Protein AF-A0A3C1DHG7-F1 (afdb_monomer)

Secondary structure (DSSP, 8-state):
--PPPBP-S------TTS-EEEEEEETTEEEEEEEEE-SSS-EEEEEESS-HHHHHHHHHHHHHTTPPS-EEEEE-TT-EEEEEEEETTEEEEEEEEE-----EEEETTEEEESSSB-TTSPBPPTTSPP-SPPP-

pLDDT: mean 77.97, std 12.52, range [45.28, 94.62]

Structure (mmCIF, N/CA/C/O backbone):
data_AF-A0A3C1DHG7-F1
#
_entry.id   AF-A0A3C1DHG7-F1
#
loop_
_atom_site.group_PDB
_atom_site.id
_atom_site.type_symbol
_atom_site.label_atom_id
_atom_site.label_alt_id
_atom_site.label_comp_id
_atom_site.label_asym_id
_atom_site.label_entity_id
_atom_site.label_seq_id
_atom_site.pdbx_PDB_ins_code
_atom_site.Cartn_x
_atom_site.Cartn_y
_atom_site.Cartn_z
_atom_site.occupancy
_atom_site.B_iso_or_equiv
_atom_site.auth_seq_id
_atom_site.auth_comp_id
_atom_site.auth_asym_id
_atom_site.auth_atom_id
_atom_site.pdbx_PDB_model_num
ATOM 1 N N . MET A 1 1 ? -9.212 -6.668 23.520 1.00 45.41 1 MET A N 1
ATOM 2 C CA . MET A 1 1 ? -8.888 -5.700 22.453 1.00 45.41 1 MET A CA 1
ATOM 3 C C . MET A 1 1 ? -7.392 -5.768 22.247 1.00 45.41 1 MET A C 1
ATOM 5 O O . MET A 1 1 ? -6.671 -5.616 23.222 1.00 45.41 1 MET A O 1
ATOM 9 N N . THR A 1 2 ? -6.931 -6.097 21.045 1.00 53.72 2 THR A N 1
ATOM 10 C CA . THR A 1 2 ? -5.497 -6.088 20.737 1.00 53.72 2 THR A CA 1
ATOM 11 C C . THR A 1 2 ? -5.069 -4.630 20.607 1.00 53.72 2 THR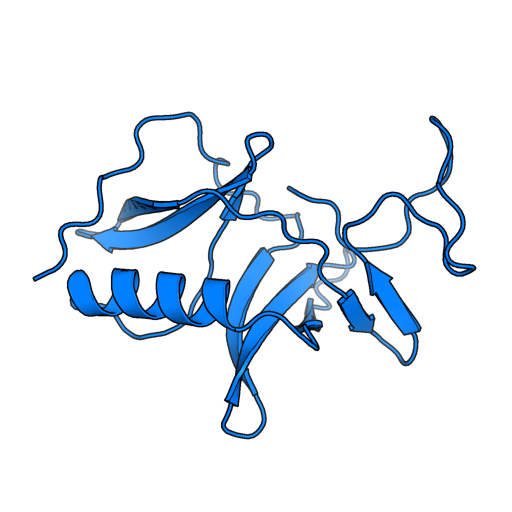 A C 1
ATOM 13 O O . THR A 1 2 ? -5.550 -3.932 19.716 1.00 53.72 2 THR A O 1
ATOM 16 N N . GLU A 1 3 ? -4.246 -4.133 21.529 1.00 72.38 3 GLU A N 1
ATOM 17 C CA . GLU A 1 3 ? -3.669 -2.795 21.398 1.00 72.38 3 GLU A CA 1
ATOM 18 C C . GLU A 1 3 ? -2.596 -2.822 20.309 1.00 72.38 3 GLU A C 1
ATOM 20 O O . GLU A 1 3 ? -1.592 -3.526 20.420 1.00 72.38 3 GLU A O 1
ATOM 25 N N . HIS A 1 4 ? -2.811 -2.053 19.243 1.00 80.88 4 HIS A N 1
ATOM 26 C CA . HIS A 1 4 ? -1.791 -1.817 18.229 1.00 80.88 4 HIS A CA 1
ATOM 27 C C . HIS A 1 4 ? -1.008 -0.553 18.597 1.00 80.88 4 HIS A C 1
ATOM 29 O O . HIS A 1 4 ? -1.620 0.490 18.853 1.00 80.88 4 HIS A O 1
ATOM 35 N N . PRO A 1 5 ? 0.334 -0.600 18.630 1.00 88.69 5 PRO A N 1
ATOM 36 C CA . PRO A 1 5 ? 1.117 0.556 19.027 1.00 88.69 5 PRO A CA 1
ATOM 37 C C . PRO A 1 5 ? 1.062 1.651 17.956 1.00 88.69 5 PRO A C 1
ATOM 39 O O . PRO A 1 5 ? 1.140 1.387 16.751 1.00 88.69 5 PRO A O 1
ATOM 42 N N . LEU A 1 6 ? 0.967 2.905 18.408 1.00 87.88 6 LEU A N 1
ATOM 43 C CA . LEU A 1 6 ? 1.156 4.072 17.549 1.00 87.88 6 LEU A CA 1
ATOM 44 C C . LEU A 1 6 ? 2.568 4.053 16.965 1.00 87.88 6 LEU A C 1
ATOM 46 O O . LEU A 1 6 ? 3.554 3.910 17.691 1.00 87.88 6 LEU A O 1
ATOM 50 N N . TYR A 1 7 ? 2.664 4.252 15.659 1.00 85.12 7 TYR A N 1
ATOM 51 C CA . TYR A 1 7 ? 3.939 4.363 14.978 1.00 85.12 7 TYR A CA 1
ATOM 52 C C . TYR A 1 7 ? 4.559 5.741 15.253 1.00 85.12 7 TYR A C 1
ATOM 54 O O . TYR A 1 7 ? 3.924 6.775 15.049 1.00 85.12 7 TYR A O 1
ATOM 62 N N . ARG A 1 8 ? 5.798 5.755 15.760 1.00 84.31 8 ARG A N 1
ATOM 63 C CA . ARG A 1 8 ? 6.532 6.974 16.160 1.00 84.31 8 ARG A CA 1
ATOM 64 C C . ARG A 1 8 ? 7.750 7.284 15.278 1.00 84.31 8 ARG A C 1
ATOM 66 O O . ARG A 1 8 ? 8.420 8.279 15.529 1.00 84.31 8 ARG A O 1
ATOM 73 N N . GLY A 1 9 ? 8.061 6.427 14.303 1.00 75.88 9 GLY A N 1
ATOM 74 C CA . GLY A 1 9 ? 9.185 6.621 13.379 1.00 75.88 9 GLY A CA 1
ATOM 75 C C . GLY A 1 9 ? 8.878 7.641 12.282 1.00 75.88 9 GLY A C 1
ATOM 76 O O . GLY A 1 9 ? 7.829 8.270 12.302 1.00 75.88 9 GLY A O 1
ATOM 77 N N . LEU A 1 10 ? 9.763 7.785 11.294 1.00 66.81 10 LEU A N 1
ATOM 78 C CA . LEU A 1 10 ? 9.455 8.552 10.083 1.00 66.81 10 LEU A CA 1
ATOM 79 C C . LEU A 1 10 ? 8.432 7.783 9.236 1.00 66.81 10 LEU A C 1
ATOM 81 O O . LEU A 1 10 ? 8.584 6.578 9.019 1.00 66.81 10 LEU A O 1
ATOM 85 N N . TRP A 1 11 ? 7.390 8.476 8.784 1.00 65.00 11 TRP A N 1
ATOM 86 C CA . TRP A 1 11 ? 6.392 7.957 7.850 1.00 65.00 11 TRP A CA 1
ATOM 87 C C . TRP A 1 11 ? 6.337 8.854 6.608 1.00 65.00 11 TRP A C 1
ATOM 89 O O . TRP A 1 11 ? 6.611 10.057 6.714 1.00 65.00 11 TRP A O 1
ATOM 99 N N . PRO A 1 12 ? 5.980 8.305 5.435 1.00 56.38 12 PRO A N 1
ATOM 100 C CA . PRO A 1 12 ? 5.894 9.090 4.214 1.00 56.38 12 PRO A CA 1
ATOM 101 C C . PRO A 1 12 ? 4.902 10.248 4.386 1.00 56.38 12 PRO A C 1
ATOM 103 O O . PRO A 1 12 ? 3.726 10.053 4.706 1.00 56.38 12 PRO A O 1
ATOM 106 N N . GLN A 1 13 ? 5.376 11.480 4.185 1.00 54.53 13 GLN A N 1
ATOM 107 C CA . GLN A 1 13 ? 4.505 12.649 4.108 1.00 54.53 13 GLN A CA 1
ATOM 108 C C . GLN A 1 13 ? 3.814 12.643 2.749 1.00 54.53 13 GLN A C 1
ATOM 110 O O . GLN A 1 13 ? 4.484 12.706 1.725 1.00 54.53 13 GLN A O 1
ATOM 115 N N . ASN A 1 14 ? 2.483 12.536 2.768 1.00 47.09 14 ASN A N 1
ATOM 116 C CA . ASN A 1 14 ? 1.549 12.742 1.658 1.00 47.09 14 ASN A CA 1
ATOM 117 C C . ASN A 1 14 ? 2.180 12.648 0.251 1.00 47.09 14 ASN A C 1
ATOM 119 O O . ASN A 1 14 ? 2.323 13.642 -0.461 1.00 47.09 14 ASN A O 1
ATOM 123 N N . VAL A 1 15 ? 2.568 11.437 -0.155 1.00 50.53 15 VAL A N 1
ATOM 124 C CA . VAL A 1 15 ? 3.084 11.169 -1.502 1.00 50.53 15 VAL A CA 1
ATOM 125 C C . VAL A 1 15 ? 1.904 11.122 -2.469 1.00 50.53 15 VAL A C 1
ATOM 127 O O . VAL A 1 15 ? 1.314 10.080 -2.746 1.00 50.53 15 VAL A O 1
ATOM 130 N N . SER A 1 16 ? 1.492 12.299 -2.938 1.00 46.53 16 SER A N 1
ATOM 131 C CA . SER A 1 16 ? 0.365 12.461 -3.861 1.00 46.53 16 SER A CA 1
ATOM 132 C C . SER A 1 16 ? 0.626 11.873 -5.250 1.00 46.53 16 SER A C 1
ATOM 134 O O . SER A 1 16 ? -0.335 11.645 -5.973 1.00 46.53 16 SER A O 1
ATOM 136 N N . LYS A 1 17 ? 1.891 11.595 -5.597 1.00 49.41 17 LYS A N 1
ATOM 137 C CA . LYS A 1 17 ? 2.334 11.212 -6.949 1.00 49.41 17 LYS A CA 1
ATOM 138 C C . LYS A 1 17 ? 2.988 9.828 -7.059 1.00 49.41 17 LYS A C 1
ATOM 140 O O . LYS A 1 17 ? 3.538 9.512 -8.107 1.00 49.41 17 LYS A O 1
ATOM 145 N N . LEU A 1 18 ? 2.991 9.026 -5.994 1.00 57.38 18 LEU A N 1
ATOM 146 C CA . LEU A 1 18 ? 3.580 7.681 -6.017 1.00 57.38 18 LEU A CA 1
ATOM 147 C C . LEU A 1 18 ? 2.514 6.608 -5.818 1.00 57.38 18 LEU A C 1
ATOM 149 O O . LEU A 1 18 ? 1.425 6.884 -5.309 1.00 57.38 18 LEU A O 1
ATOM 153 N N . ALA A 1 19 ? 2.855 5.392 -6.245 1.00 61.62 19 ALA A N 1
ATOM 154 C CA . ALA A 1 19 ? 2.011 4.217 -6.125 1.00 61.62 19 ALA A CA 1
ATOM 155 C C . ALA A 1 19 ? 1.496 4.046 -4.686 1.00 61.62 19 ALA A C 1
ATOM 157 O O . ALA A 1 19 ? 2.267 4.170 -3.733 1.00 61.62 19 ALA A O 1
ATOM 158 N N . LYS A 1 20 ? 0.198 3.771 -4.514 1.00 78.12 20 LYS A N 1
ATOM 159 C CA . LYS A 1 20 ? -0.419 3.599 -3.188 1.00 78.12 20 LYS A CA 1
ATOM 160 C C . LYS A 1 20 ? -0.884 2.169 -2.991 1.00 78.12 20 LYS A C 1
ATOM 162 O O . LYS A 1 20 ? -1.746 1.703 -3.737 1.00 78.12 20 LYS A O 1
ATOM 167 N N . TYR A 1 21 ? -0.367 1.518 -1.954 1.00 85.31 21 TYR A N 1
ATOM 168 C CA . TYR A 1 21 ? -0.888 0.238 -1.495 1.00 85.31 21 TYR A CA 1
ATOM 169 C C . TYR A 1 21 ? -2.233 0.426 -0.789 1.00 85.31 21 TYR A C 1
ATOM 171 O O . TYR A 1 21 ? -2.460 1.408 -0.072 1.00 85.31 21 TYR A O 1
ATOM 179 N N . GLY A 1 22 ? -3.135 -0.532 -0.960 1.00 88.75 22 GLY A N 1
ATOM 180 C CA . GLY A 1 22 ? -4.391 -0.562 -0.229 1.00 88.75 22 GLY A CA 1
ATOM 181 C C . GLY A 1 22 ? -5.021 -1.941 -0.183 1.00 88.75 22 GLY A C 1
ATOM 182 O O . GLY A 1 22 ? -4.827 -2.754 -1.078 1.00 88.75 22 GLY A O 1
ATOM 183 N N . VAL A 1 23 ? -5.808 -2.188 0.857 1.00 90.69 23 VAL A N 1
ATOM 184 C CA . VAL A 1 23 ? -6.631 -3.392 0.990 1.00 90.69 23 VAL A CA 1
ATOM 185 C C . VAL A 1 23 ? -8.035 -3.089 0.472 1.00 90.69 23 VAL A C 1
ATOM 187 O O . VAL A 1 23 ? -8.684 -2.141 0.931 1.00 90.69 23 VAL A O 1
ATOM 190 N N . ARG A 1 24 ? -8.502 -3.869 -0.508 1.00 89.94 24 ARG A N 1
ATOM 191 C CA . ARG A 1 24 ? -9.806 -3.686 -1.168 1.00 89.94 24 ARG A CA 1
ATOM 192 C C . ARG A 1 24 ? -10.523 -5.009 -1.383 1.00 89.94 24 ARG A C 1
ATOM 194 O O . ARG A 1 24 ? -9.887 -6.039 -1.557 1.00 89.94 24 ARG A O 1
ATOM 201 N N . MET A 1 25 ? -11.852 -4.948 -1.396 1.00 88.50 25 MET A N 1
ATOM 202 C CA . MET A 1 25 ? -12.692 -6.077 -1.777 1.00 88.50 25 MET A CA 1
ATOM 203 C C . MET A 1 25 ? -12.673 -6.219 -3.303 1.00 88.50 25 MET A C 1
ATOM 205 O O . MET A 1 25 ? -13.110 -5.308 -4.007 1.00 88.50 25 MET A O 1
ATOM 209 N N . VAL A 1 26 ? -12.170 -7.341 -3.809 1.00 85.06 26 VAL A N 1
ATOM 210 C CA . VAL A 1 26 ? -12.096 -7.681 -5.235 1.00 85.06 26 VAL A CA 1
ATOM 211 C C . VAL A 1 26 ? -12.685 -9.076 -5.408 1.00 85.06 26 VAL A C 1
ATOM 213 O O . VAL A 1 26 ? -12.213 -10.027 -4.796 1.00 85.06 26 VAL A O 1
ATOM 216 N N . ASN A 1 27 ? -13.735 -9.207 -6.224 1.00 86.00 27 ASN A N 1
ATOM 217 C CA . ASN A 1 27 ? -14.430 -10.481 -6.467 1.00 86.00 27 ASN A CA 1
ATOM 218 C C . ASN A 1 27 ? -14.864 -11.223 -5.182 1.00 86.00 27 ASN A C 1
ATOM 220 O O . ASN A 1 27 ? -14.851 -12.448 -5.135 1.00 86.00 27 ASN A O 1
ATOM 224 N N . GLY A 1 28 ? -15.253 -10.479 -4.139 1.00 87.25 28 GLY A N 1
ATOM 225 C CA . GLY A 1 28 ? -15.698 -11.043 -2.857 1.00 87.25 28 GLY A CA 1
ATOM 226 C C . GLY A 1 28 ? -14.575 -11.422 -1.885 1.00 87.25 28 GLY A C 1
ATOM 227 O O . GLY A 1 28 ? -14.868 -11.910 -0.797 1.00 87.25 28 GLY A O 1
ATOM 228 N N . GLU A 1 29 ? -13.315 -11.160 -2.238 1.00 88.81 29 GLU A N 1
ATOM 229 C CA . GLU A 1 29 ? -12.146 -11.417 -1.399 1.00 88.81 29 GLU A CA 1
ATOM 230 C C . GLU A 1 29 ? -11.390 -10.115 -1.096 1.00 88.81 29 GLU A C 1
ATOM 232 O O . GLU A 1 29 ? -11.251 -9.238 -1.952 1.00 88.81 29 GLU A O 1
ATOM 237 N N . TRP A 1 30 ? -10.886 -9.968 0.130 1.00 90.19 30 TRP A N 1
ATOM 238 C CA . TRP A 1 30 ? -10.002 -8.856 0.466 1.00 90.19 30 TRP A CA 1
ATOM 239 C C . TRP A 1 30 ? -8.608 -9.104 -0.107 1.00 90.19 30 TRP A C 1
ATOM 241 O O . TRP A 1 30 ? -7.973 -10.099 0.227 1.00 90.19 30 TRP A O 1
ATOM 251 N N . LYS A 1 31 ? -8.114 -8.178 -0.930 1.00 88.12 31 LYS A N 1
ATOM 252 C CA . LYS A 1 31 ? -6.802 -8.277 -1.576 1.00 88.12 31 LYS A CA 1
ATOM 253 C C . LYS A 1 31 ? -5.970 -7.031 -1.354 1.00 88.12 31 LYS A C 1
ATOM 255 O O . LYS A 1 31 ? -6.509 -5.924 -1.235 1.00 88.12 31 LYS A O 1
ATOM 260 N N . VAL A 1 32 ? -4.651 -7.211 -1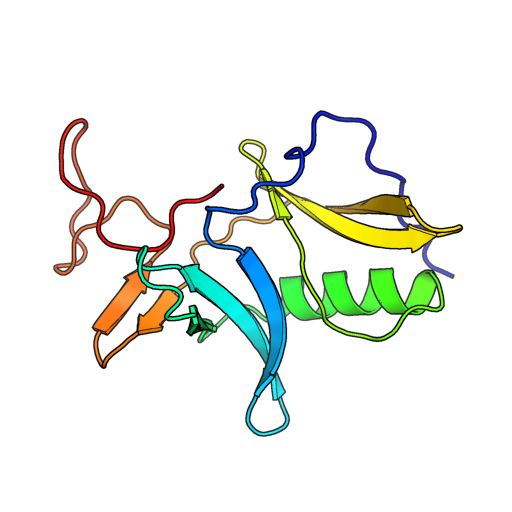.339 1.00 87.31 32 VAL A N 1
ATOM 261 C CA . VAL A 1 32 ? -3.725 -6.094 -1.507 1.00 87.31 32 VAL A CA 1
ATOM 262 C C . VAL A 1 32 ? -3.826 -5.612 -2.949 1.00 87.31 32 VAL A C 1
ATOM 264 O O . VAL A 1 32 ? -3.905 -6.384 -3.901 1.00 87.31 32 VAL A O 1
ATOM 267 N N . THR A 1 33 ? -3.857 -4.301 -3.098 1.00 86.19 33 THR A N 1
ATOM 268 C CA . THR A 1 33 ? -3.937 -3.622 -4.378 1.00 86.19 33 THR A CA 1
ATOM 269 C C . THR A 1 33 ? -2.928 -2.495 -4.427 1.00 86.19 33 THR A C 1
ATOM 271 O O . THR A 1 33 ? -2.606 -1.908 -3.391 1.00 86.19 33 THR A O 1
ATOM 274 N N . VAL A 1 34 ? -2.455 -2.168 -5.623 1.00 82.12 34 VAL A N 1
ATOM 275 C CA . VAL A 1 34 ? -1.610 -0.998 -5.855 1.00 82.12 34 VAL A CA 1
ATOM 276 C C . VAL A 1 34 ? -2.258 -0.098 -6.883 1.00 82.12 34 VAL A C 1
ATOM 278 O O . VAL A 1 34 ? -2.668 -0.540 -7.951 1.00 82.12 34 VAL A O 1
ATOM 281 N N . HIS A 1 35 ? -2.355 1.176 -6.527 1.00 79.12 35 HIS A N 1
ATOM 282 C CA . HIS A 1 35 ? -2.857 2.238 -7.381 1.00 79.12 35 HIS A CA 1
ATOM 283 C C . HIS A 1 35 ? -1.692 3.024 -7.976 1.00 79.12 35 HIS A C 1
ATOM 285 O O . HIS A 1 35 ? -0.942 3.620 -7.204 1.00 79.12 35 HIS A O 1
ATOM 291 N N . TYR A 1 36 ? -1.576 3.088 -9.303 1.00 71.75 36 TYR A N 1
ATOM 292 C CA . TYR A 1 36 ? -0.558 3.896 -9.996 1.00 71.75 36 TYR A CA 1
ATOM 293 C C . TYR A 1 36 ? -1.181 5.058 -10.747 1.00 71.75 36 TYR A C 1
ATOM 295 O O . TYR A 1 36 ? -2.220 4.872 -11.371 1.00 71.75 36 TYR A O 1
ATOM 303 N N . ASP A 1 37 ? -0.503 6.204 -10.735 1.00 70.31 37 ASP A N 1
ATOM 304 C CA . ASP A 1 37 ? -0.770 7.331 -11.628 1.00 70.31 37 ASP A CA 1
ATOM 305 C C . ASP A 1 37 ? 0.295 7.336 -12.734 1.00 70.31 37 ASP A C 1
ATOM 307 O O . ASP A 1 37 ? 1.491 7.393 -12.439 1.00 70.31 37 ASP A O 1
ATOM 311 N N . LEU A 1 38 ? -0.127 7.251 -13.998 1.00 67.19 38 LEU A N 1
ATOM 312 C CA . LEU A 1 38 ? 0.771 7.305 -15.161 1.00 67.19 38 LEU A CA 1
ATOM 313 C C . LEU A 1 38 ? 1.014 8.734 -15.683 1.00 67.19 38 LEU A C 1
ATOM 315 O O . LEU A 1 38 ? 1.512 8.910 -16.790 1.00 67.19 38 LEU A O 1
ATOM 319 N N . GLY A 1 39 ? 0.691 9.767 -14.901 1.00 57.19 39 GLY A N 1
ATOM 320 C CA . GLY A 1 39 ? 0.971 11.169 -15.228 1.00 57.19 39 GLY A CA 1
ATOM 321 C C . GLY A 1 39 ? -0.125 11.865 -16.038 1.00 57.19 39 GLY A C 1
ATOM 322 O O . GLY A 1 39 ? -0.085 13.085 -16.175 1.00 57.19 39 GLY A O 1
ATOM 323 N N . GLU A 1 40 ? -1.130 11.121 -16.506 1.00 61.12 40 GLU A N 1
ATOM 324 C CA . GLU A 1 40 ? -2.316 11.644 -17.205 1.00 61.12 40 GLU A CA 1
ATOM 325 C C . GLU A 1 40 ? -3.614 11.449 -16.398 1.00 61.12 40 GLU A C 1
ATOM 327 O O . GLU A 1 40 ? -4.717 11.557 -16.928 1.00 61.12 40 GLU A O 1
ATOM 332 N N . GLY A 1 41 ? -3.509 11.141 -15.099 1.00 57.53 41 GLY A N 1
ATOM 333 C CA . GLY A 1 41 ? -4.666 10.903 -14.229 1.00 57.53 41 GLY A CA 1
ATOM 334 C C . GLY A 1 41 ? -5.322 9.529 -14.411 1.00 57.53 41 GLY A C 1
ATOM 335 O O . GLY A 1 41 ? -6.312 9.226 -13.741 1.00 57.53 41 GLY A O 1
ATOM 336 N N . LEU A 1 42 ? -4.771 8.676 -15.278 1.00 54.06 42 LEU A N 1
ATOM 337 C CA . LEU A 1 42 ? -5.152 7.270 -15.369 1.00 54.06 42 LEU A CA 1
ATOM 338 C C . LEU A 1 4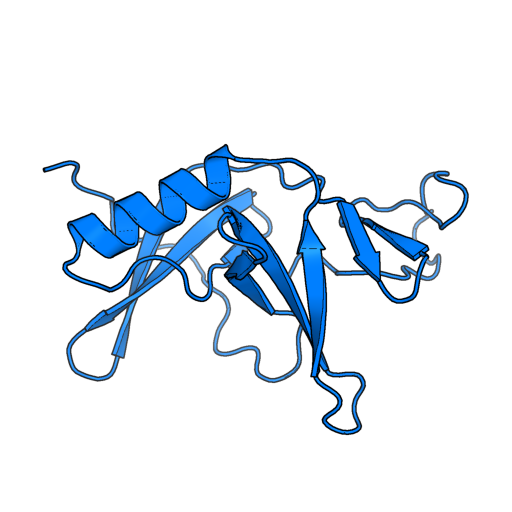2 ? -4.640 6.524 -14.132 1.00 54.06 42 LEU A C 1
ATOM 340 O O . LEU A 1 42 ? -3.446 6.250 -13.998 1.00 54.06 42 LEU A O 1
ATOM 344 N N . MET A 1 43 ? -5.578 6.214 -13.236 1.00 67.25 43 MET A N 1
ATOM 345 C CA . MET A 1 43 ? -5.354 5.424 -12.031 1.00 67.25 43 MET A CA 1
ATOM 346 C C . MET A 1 43 ? -5.582 3.939 -12.330 1.00 67.25 43 MET A C 1
ATOM 348 O O . MET A 1 43 ? -6.727 3.524 -12.506 1.00 67.25 43 MET A O 1
ATOM 352 N N . TYR A 1 44 ? -4.525 3.129 -12.344 1.00 69.00 44 TYR A N 1
ATOM 353 C CA . TYR A 1 44 ? -4.639 1.679 -12.558 1.00 69.00 44 TYR A CA 1
ATOM 354 C C . TYR A 1 44 ? -4.584 0.897 -11.250 1.00 69.00 44 TYR A C 1
A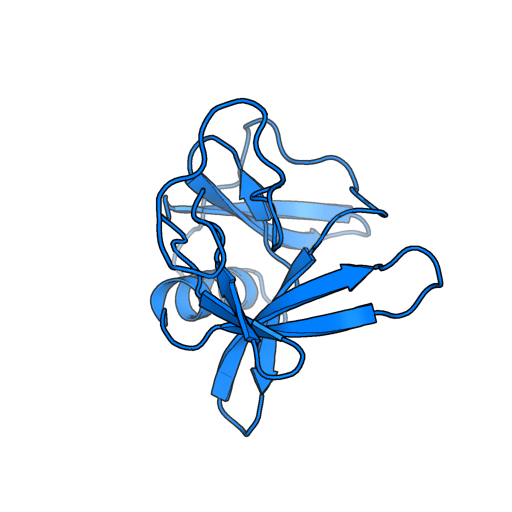TOM 356 O O . TYR A 1 44 ? -3.798 1.234 -10.365 1.00 69.00 44 TYR A O 1
ATOM 364 N N . LEU A 1 45 ? -5.401 -0.158 -11.152 1.00 73.69 45 LEU A N 1
ATOM 365 C CA . LEU A 1 45 ? -5.463 -1.071 -10.013 1.00 73.69 45 LEU A CA 1
ATOM 366 C C . LEU A 1 45 ? -4.745 -2.382 -10.346 1.00 73.69 45 LEU A C 1
ATOM 368 O O . LEU A 1 45 ? -5.281 -3.222 -11.059 1.00 73.69 45 LEU A O 1
ATOM 372 N N . ALA A 1 46 ? -3.562 -2.563 -9.782 1.00 74.44 46 ALA A N 1
ATOM 373 C CA . ALA A 1 46 ? -2.887 -3.852 -9.707 1.00 74.44 46 ALA A CA 1
ATOM 374 C C . ALA A 1 46 ? -3.427 -4.642 -8.512 1.00 74.44 46 ALA A C 1
ATOM 376 O O . ALA A 1 46 ? -3.596 -4.065 -7.435 1.00 74.44 46 ALA A O 1
ATOM 377 N N . VAL A 1 47 ? -3.658 -5.944 -8.670 1.00 72.44 47 VAL A N 1
ATOM 378 C CA . VAL A 1 47 ? -4.154 -6.819 -7.595 1.00 72.44 47 VAL A CA 1
ATOM 379 C C . VAL A 1 47 ? -3.112 -7.881 -7.283 1.00 72.44 47 VAL A C 1
ATOM 381 O O . VAL A 1 47 ? -2.588 -8.531 -8.185 1.00 72.44 47 VAL A O 1
ATOM 384 N N . GLU A 1 48 ? -2.796 -8.013 -6.001 1.00 76.81 48 GLU A N 1
ATOM 385 C CA . GLU A 1 48 ? -1.838 -8.983 -5.488 1.00 76.81 48 GLU A CA 1
ATOM 386 C C . GLU A 1 48 ? -2.457 -10.392 -5.513 1.00 76.81 48 GLU A C 1
ATOM 388 O O . GLU A 1 48 ? -3.645 -10.567 -5.207 1.00 76.81 48 GLU A O 1
ATOM 393 N N . SER A 1 49 ? -1.678 -11.386 -5.947 1.00 61.06 49 SER A N 1
ATOM 394 C CA . SER A 1 49 ? -2.157 -12.758 -6.155 1.00 61.06 49 SER A CA 1
ATOM 395 C C . SER A 1 49 ? -1.935 -13.717 -4.977 1.00 61.06 49 SER A C 1
ATOM 397 O O . SER A 1 49 ? -2.528 -14.796 -4.983 1.00 61.06 49 SER A O 1
ATOM 399 N N . SER A 1 50 ? -1.109 -13.375 -3.988 1.00 61.22 50 SER A N 1
ATOM 400 C CA . SER A 1 50 ? -0.763 -14.207 -2.832 1.00 61.22 50 SER A CA 1
ATOM 401 C C . SER A 1 50 ? -0.009 -13.472 -1.694 1.00 61.22 50 SER A C 1
ATOM 403 O O . SER A 1 50 ? 1.217 -13.471 -1.677 1.00 61.22 50 SER A O 1
ATOM 405 N N . GLU A 1 51 ? -0.724 -12.972 -0.677 1.00 60.00 51 GLU A N 1
ATOM 406 C CA . GLU A 1 51 ? -0.285 -12.822 0.728 1.00 60.00 51 GLU A CA 1
ATOM 407 C C . GLU A 1 51 ? -1.477 -12.385 1.617 1.00 60.00 51 GLU A C 1
ATOM 409 O O . GLU A 1 51 ? -1.919 -11.235 1.592 1.00 60.00 51 GLU A O 1
ATOM 414 N N . THR A 1 52 ? -2.023 -13.297 2.431 1.00 65.94 52 THR A N 1
ATOM 415 C CA . THR A 1 52 ? -3.210 -13.036 3.279 1.00 65.94 52 THR A CA 1
ATOM 416 C C . THR A 1 52 ? -2.898 -12.246 4.557 1.00 65.94 52 THR A C 1
ATOM 418 O O . THR A 1 52 ? -3.755 -11.539 5.082 1.00 65.94 52 THR A O 1
ATOM 421 N N . ASP A 1 53 ? -1.657 -12.300 5.044 1.00 85.31 53 ASP A N 1
ATOM 422 C CA . ASP A 1 53 ? -1.277 -11.767 6.361 1.00 85.31 53 ASP A CA 1
ATOM 423 C C . ASP A 1 53 ? -1.366 -10.229 6.445 1.00 85.31 53 ASP A C 1
ATOM 425 O O . ASP A 1 53 ? -1.797 -9.663 7.450 1.00 85.31 53 ASP A O 1
ATOM 429 N N . ILE A 1 54 ? -1.036 -9.514 5.365 1.00 89.00 54 ILE A N 1
ATOM 430 C CA . ILE A 1 54 ? -1.124 -8.043 5.341 1.00 89.00 54 ILE A CA 1
ATOM 431 C C . ILE A 1 54 ? -2.580 -7.578 5.362 1.00 89.00 54 ILE A C 1
ATOM 433 O O . ILE A 1 54 ? -2.911 -6.622 6.067 1.00 89.00 54 ILE A O 1
ATOM 437 N N . VAL A 1 55 ? -3.455 -8.264 4.624 1.00 91.25 55 VAL A N 1
ATOM 438 C CA . VAL A 1 55 ? -4.894 -7.983 4.604 1.00 91.25 55 VAL A CA 1
ATOM 439 C C . VAL A 1 55 ? -5.475 -8.091 6.010 1.00 91.25 55 VAL A C 1
ATOM 441 O O . VAL A 1 55 ? -6.138 -7.158 6.477 1.00 91.25 55 VAL A O 1
ATOM 444 N N . ASP A 1 56 ? -5.178 -9.190 6.698 1.00 91.88 56 ASP A N 1
ATOM 445 C CA . ASP A 1 56 ? -5.679 -9.456 8.042 1.00 91.88 56 ASP A CA 1
ATOM 446 C C . ASP A 1 56 ? -5.183 -8.412 9.041 1.00 91.88 56 ASP A C 1
ATOM 448 O O . ASP A 1 56 ? -5.983 -7.830 9.775 1.00 91.88 56 ASP A O 1
ATOM 452 N N . ARG A 1 57 ? -3.886 -8.083 9.016 1.00 92.56 57 ARG A N 1
ATOM 453 C CA . ARG A 1 57 ? -3.291 -7.068 9.902 1.00 92.56 57 ARG A CA 1
ATOM 454 C C . ARG A 1 57 ? -3.888 -5.681 9.683 1.00 92.56 57 ARG A C 1
ATOM 456 O O . ARG A 1 57 ? -4.209 -4.990 10.651 1.00 92.56 57 ARG A O 1
ATOM 463 N N . VAL A 1 58 ? -4.064 -5.263 8.427 1.00 93.38 58 VAL A N 1
ATOM 464 C CA . VAL A 1 58 ? -4.685 -3.969 8.100 1.00 93.38 58 VAL A CA 1
ATOM 465 C C . VAL A 1 58 ? -6.126 -3.933 8.603 1.00 93.38 58 VAL A C 1
ATOM 467 O O . VAL A 1 58 ? -6.513 -2.979 9.280 1.00 93.38 58 VAL A O 1
ATOM 470 N N . ASN A 1 59 ? -6.913 -4.972 8.319 1.00 93.88 59 ASN A N 1
ATOM 471 C CA . ASN A 1 59 ? -8.305 -5.053 8.752 1.00 93.88 59 ASN A CA 1
ATOM 472 C C . ASN A 1 59 ? -8.429 -5.090 10.278 1.00 93.88 59 ASN A C 1
ATOM 474 O O . ASN A 1 59 ? -9.255 -4.363 10.829 1.00 93.88 59 ASN A O 1
ATOM 478 N N . GLN A 1 60 ? -7.579 -5.857 10.964 1.00 94.50 60 GLN A N 1
ATOM 479 C CA . GLN A 1 60 ? -7.550 -5.940 12.422 1.00 94.50 60 GLN A CA 1
ATOM 480 C C . GLN A 1 60 ? -7.281 -4.571 13.054 1.00 94.50 60 GLN A C 1
ATOM 482 O O . GLN A 1 60 ? -8.030 -4.156 13.936 1.00 94.50 60 GLN A O 1
ATOM 487 N N . ILE A 1 61 ? -6.274 -3.837 12.567 1.00 94.62 61 ILE A N 1
ATOM 488 C CA . ILE A 1 61 ? -5.962 -2.487 13.059 1.00 94.62 61 ILE A CA 1
ATOM 489 C C . ILE A 1 61 ? -7.145 -1.543 12.845 1.00 94.62 61 ILE A C 1
ATOM 491 O O . ILE A 1 61 ? -7.554 -0.836 13.766 1.00 94.62 61 ILE A O 1
ATOM 495 N N . LYS A 1 62 ? -7.718 -1.531 11.636 1.00 93.44 62 LYS A N 1
ATOM 496 C CA . LYS A 1 62 ? -8.853 -0.661 11.303 1.00 93.44 62 LYS A CA 1
ATOM 497 C C . LYS A 1 62 ? -10.044 -0.930 12.215 1.00 93.44 62 LYS A C 1
ATOM 499 O O . LYS A 1 62 ? -10.580 0.011 12.795 1.00 93.44 62 LYS A O 1
ATOM 504 N N . GLN A 1 63 ? -10.412 -2.199 12.377 1.00 93.75 63 GLN A N 1
ATOM 505 C CA . GLN A 1 63 ? -11.527 -2.617 13.223 1.00 93.75 63 GLN A CA 1
ATOM 506 C C . GLN A 1 63 ? -11.268 -2.307 14.702 1.00 93.75 63 GLN A C 1
ATOM 508 O O . GLN A 1 63 ? -12.156 -1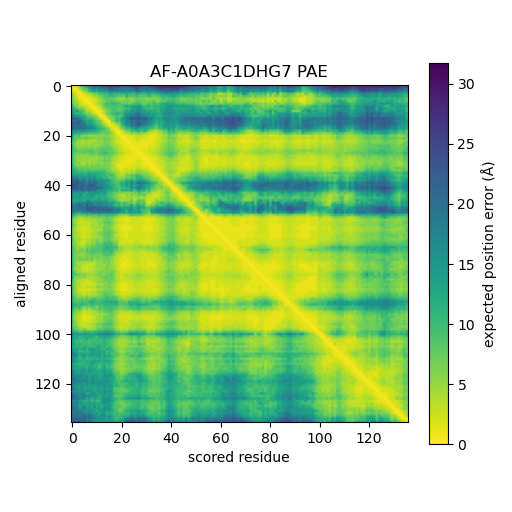.789 15.377 1.00 93.75 63 GLN A O 1
ATOM 513 N N . ALA A 1 64 ? -10.051 -2.547 15.201 1.00 92.69 64 ALA A N 1
ATOM 514 C CA . ALA A 1 64 ? -9.673 -2.246 16.583 1.00 92.69 64 ALA A CA 1
ATOM 515 C C . ALA A 1 64 ? -9.785 -0.749 16.916 1.00 92.69 64 ALA A C 1
ATOM 517 O O . ALA A 1 64 ? -10.060 -0.389 18.060 1.00 92.69 64 ALA A O 1
ATOM 518 N N . CYS A 1 65 ? -9.620 0.123 15.920 1.00 89.19 65 CYS A N 1
ATOM 519 C CA . CYS A 1 65 ? -9.789 1.566 16.060 1.00 89.19 65 CYS A CA 1
ATOM 520 C C . CYS A 1 65 ? -11.201 2.073 15.701 1.00 89.19 65 CYS A C 1
ATOM 522 O O . CYS A 1 65 ? -11.389 3.282 15.574 1.00 89.19 65 CYS A O 1
ATOM 524 N N . GLY A 1 66 ? -12.185 1.184 15.512 1.00 86.69 66 GLY A N 1
ATOM 525 C CA . GLY A 1 66 ? -13.562 1.551 15.155 1.00 86.69 66 GLY A CA 1
ATOM 526 C C . GLY A 1 66 ? -13.736 2.053 13.716 1.00 86.69 66 GLY A C 1
ATOM 527 O O . GLY A 1 66 ? -14.758 2.651 13.390 1.00 86.69 66 GLY A O 1
ATOM 528 N N . GLY A 1 67 ? -12.738 1.842 12.856 1.00 84.88 67 GLY A N 1
ATOM 529 C CA . GLY A 1 67 ? -12.774 2.195 11.441 1.00 84.88 67 GLY A CA 1
ATOM 530 C C . GLY A 1 67 ? -13.309 1.071 10.550 1.00 84.88 67 GLY A C 1
ATOM 531 O O . GLY A 1 67 ? -13.420 -0.089 10.948 1.00 84.88 67 GLY A O 1
ATOM 532 N N . GLN A 1 68 ? -13.599 1.415 9.295 1.00 89.75 68 GLN A N 1
ATOM 533 C CA . GLN A 1 68 ? -13.972 0.443 8.268 1.00 89.75 68 GLN A CA 1
ATOM 534 C C . GLN A 1 68 ? -12.761 -0.399 7.834 1.00 89.75 68 GLN A C 1
ATOM 536 O O . GLN A 1 68 ? -11.651 0.121 7.712 1.00 89.75 68 GLN A O 1
ATOM 541 N N . SER A 1 69 ? -12.990 -1.689 7.565 1.00 92.50 69 SER A N 1
ATOM 542 C CA . SER A 1 69 ? -11.987 -2.587 6.972 1.00 92.50 69 SER A CA 1
ATOM 543 C C . SER A 1 69 ? -11.513 -2.097 5.599 1.00 92.50 69 SER A C 1
ATOM 545 O O . SER A 1 69 ? -12.265 -1.463 4.854 1.00 92.50 69 SER A O 1
ATOM 547 N N . GLY A 1 70 ? -10.265 -2.414 5.264 1.00 90.94 70 GLY A N 1
ATOM 548 C CA . GLY A 1 70 ? -9.603 -1.978 4.044 1.00 90.94 70 GLY A CA 1
ATOM 549 C C . GLY A 1 70 ? -9.019 -0.563 4.104 1.00 90.94 70 GLY A C 1
ATOM 550 O O . GLY A 1 70 ? -8.815 0.038 5.163 1.00 90.94 70 GLY A O 1
ATOM 551 N N . GLY A 1 71 ? -8.734 -0.022 2.922 1.00 89.31 71 GLY A N 1
ATOM 552 C CA . GLY A 1 71 ? -8.128 1.295 2.741 1.00 89.31 71 GLY A CA 1
ATOM 553 C C . GLY A 1 71 ? -6.611 1.243 2.572 1.00 89.31 71 GLY A C 1
ATOM 554 O O . GLY A 1 71 ? -6.016 0.176 2.441 1.00 89.31 71 GLY A O 1
ATOM 555 N N . VAL A 1 72 ? -5.996 2.423 2.515 1.00 88.88 72 VAL A N 1
ATOM 556 C CA . VAL A 1 72 ? -4.559 2.557 2.235 1.00 88.88 72 VAL A CA 1
ATOM 557 C C . VAL A 1 72 ? -3.699 2.096 3.411 1.00 88.88 72 VAL A C 1
ATOM 559 O O . VAL A 1 72 ? -4.096 2.242 4.570 1.00 88.88 72 VAL A O 1
ATOM 562 N N . PHE A 1 73 ? -2.508 1.596 3.099 1.00 88.88 73 PHE A N 1
ATOM 563 C CA . PHE A 1 73 ? -1.432 1.322 4.049 1.00 88.88 73 PHE A CA 1
ATOM 564 C C . PHE A 1 73 ? -0.083 1.670 3.410 1.00 88.88 73 PHE A C 1
ATOM 566 O O . PHE A 1 73 ? -0.003 1.935 2.211 1.00 88.88 73 PHE A O 1
ATOM 573 N N . TYR A 1 74 ? 0.971 1.681 4.218 1.00 86.00 74 TYR A N 1
ATOM 574 C CA . TYR A 1 74 ? 2.325 2.003 3.784 1.00 86.00 74 TYR A CA 1
ATOM 575 C C . TYR A 1 74 ? 3.309 0.967 4.318 1.00 86.00 74 TYR A C 1
ATOM 577 O O . TYR A 1 74 ? 3.092 0.412 5.396 1.00 86.00 74 TYR A O 1
ATOM 585 N N . ILE A 1 75 ? 4.390 0.729 3.581 1.00 83.06 75 ILE A N 1
ATOM 586 C CA . ILE A 1 75 ? 5.511 -0.104 4.014 1.00 83.06 75 ILE A CA 1
ATOM 587 C C . ILE A 1 7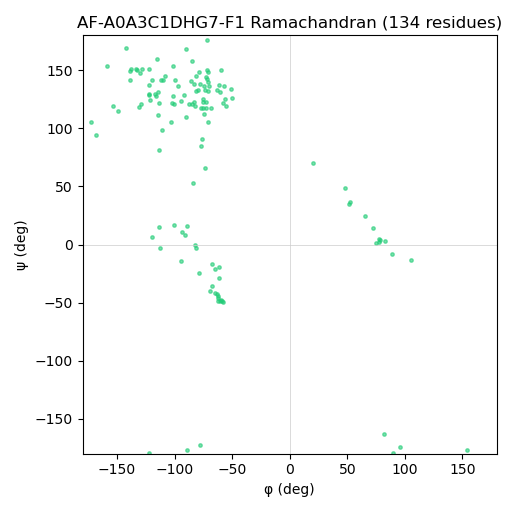5 ? 6.770 0.696 3.739 1.00 83.06 75 ILE A C 1
ATOM 589 O O . ILE A 1 75 ? 7.010 1.032 2.592 1.00 83.06 75 ILE A O 1
ATOM 593 N N . ASN A 1 76 ? 7.542 1.016 4.771 1.00 79.12 76 ASN A N 1
ATOM 594 C CA . ASN A 1 76 ? 8.755 1.816 4.601 1.00 79.12 76 ASN A CA 1
ATOM 595 C C . ASN A 1 76 ? 10.003 0.959 4.317 1.00 79.12 76 ASN A C 1
ATOM 597 O O . ASN A 1 76 ? 9.941 -0.271 4.275 1.00 79.12 76 ASN A O 1
ATOM 601 N N . GLU A 1 77 ? 11.165 1.606 4.212 1.00 76.12 77 GLU A N 1
ATOM 602 C CA . GLU A 1 77 ? 12.472 0.991 3.953 1.00 76.12 77 GLU A CA 1
ATOM 603 C C . GLU A 1 77 ? 12.927 -0.004 5.035 1.00 76.12 77 GLU A C 1
ATOM 605 O O . GLU A 1 77 ? 13.763 -0.867 4.782 1.00 76.12 77 GLU A O 1
ATOM 610 N N . TYR A 1 78 ? 12.350 0.080 6.238 1.00 80.75 78 TYR A N 1
ATOM 611 C CA . TYR A 1 78 ? 12.574 -0.868 7.333 1.00 80.75 78 TYR A CA 1
ATOM 612 C C . TYR A 1 78 ? 11.577 -2.025 7.332 1.00 80.75 78 TYR A C 1
ATOM 614 O O . TYR A 1 78 ? 11.552 -2.811 8.284 1.00 80.75 78 TYR A O 1
ATOM 622 N N . HIS A 1 79 ? 10.759 -2.143 6.283 1.00 83.12 79 HIS A N 1
ATOM 623 C CA . HIS A 1 79 ? 9.744 -3.179 6.148 1.00 83.12 79 HIS A CA 1
ATOM 624 C C . HIS A 1 79 ? 8.632 -3.065 7.204 1.00 83.12 79 HIS A C 1
ATOM 626 O O . HIS A 1 79 ? 7.985 -4.052 7.548 1.00 83.12 79 HIS A O 1
ATOM 632 N N . HIS A 1 80 ? 8.402 -1.868 7.753 1.00 87.88 80 HIS A N 1
ATOM 633 C CA . HIS A 1 80 ? 7.350 -1.632 8.737 1.00 87.88 80 HIS A CA 1
ATOM 634 C C . HIS A 1 80 ? 6.012 -1.362 8.055 1.00 87.88 80 HIS A C 1
ATOM 636 O O . HIS A 1 80 ? 5.873 -0.373 7.337 1.00 87.88 80 HIS A O 1
ATOM 642 N N . LEU A 1 81 ? 5.007 -2.187 8.355 1.00 89.00 81 LEU A N 1
ATOM 643 C CA . LEU A 1 81 ? 3.625 -1.937 7.964 1.00 89.00 81 LEU A CA 1
ATOM 644 C C . LEU A 1 81 ? 3.048 -0.798 8.812 1.00 89.00 81 LEU A C 1
ATOM 646 O O . LEU A 1 81 ? 2.999 -0.882 10.042 1.00 89.00 81 LEU A O 1
ATOM 650 N N . MET A 1 82 ? 2.579 0.254 8.153 1.00 91.00 82 MET A N 1
ATOM 651 C CA . MET A 1 82 ? 1.956 1.419 8.772 1.00 91.00 82 MET A CA 1
ATOM 652 C C . MET A 1 82 ? 0.540 1.599 8.234 1.00 91.00 82 MET A C 1
ATOM 654 O O . MET A 1 82 ? 0.324 1.750 7.030 1.00 91.00 82 MET A O 1
ATOM 658 N N . VAL A 1 83 ? -0.432 1.635 9.140 1.00 92.12 83 VAL A N 1
ATOM 659 C CA . VAL A 1 83 ? -1.851 1.739 8.796 1.00 92.12 83 VAL A CA 1
ATOM 660 C C . VAL A 1 83 ? -2.395 3.078 9.295 1.00 92.12 83 VAL A C 1
ATOM 662 O O . VAL A 1 83 ? -2.484 3.281 10.509 1.00 92.12 83 VAL A O 1
ATOM 665 N N . PRO A 1 84 ? -2.755 4.014 8.400 1.00 91.19 84 PRO A N 1
ATOM 666 C CA . PRO A 1 84 ? -3.383 5.266 8.797 1.00 91.19 84 PRO A CA 1
ATOM 667 C C . PRO A 1 84 ? -4.832 5.025 9.221 1.00 91.19 84 PRO A C 1
ATOM 669 O O . PRO A 1 84 ? -5.609 4.395 8.506 1.00 91.19 84 PRO A O 1
ATOM 672 N N . VAL A 1 85 ? -5.237 5.585 10.350 1.00 89.75 85 VAL A N 1
ATOM 673 C CA . VAL A 1 85 ? -6.621 5.601 10.824 1.00 89.75 85 VAL A CA 1
ATOM 674 C C . VAL A 1 85 ? -7.040 7.051 11.021 1.00 89.75 85 VAL A C 1
ATOM 676 O O . VAL A 1 85 ? -6.328 7.824 11.664 1.00 89.75 85 VAL A O 1
ATOM 679 N N . ALA A 1 86 ? -8.184 7.421 10.443 1.00 86.62 86 ALA A N 1
ATOM 680 C CA . ALA A 1 86 ? -8.739 8.758 10.593 1.00 86.62 86 ALA A CA 1
ATOM 681 C C . ALA A 1 86 ? -9.094 9.026 12.062 1.00 86.62 86 ALA A C 1
ATOM 683 O O . ALA A 1 86 ? -9.709 8.192 12.724 1.00 86.62 86 ALA A O 1
ATOM 684 N N . HIS A 1 87 ? -8.694 10.187 12.564 1.00 82.25 87 HIS A N 1
ATOM 685 C CA . HIS A 1 87 ? -8.949 10.627 13.927 1.00 82.25 87 HIS A CA 1
ATOM 686 C C . HIS A 1 87 ? -8.960 12.160 13.971 1.00 82.25 87 HIS A C 1
ATOM 688 O O . HIS A 1 87 ? -7.958 12.791 13.629 1.00 82.25 87 HIS A O 1
ATOM 694 N N . ASP A 1 88 ? -10.091 12.753 14.359 1.00 83.81 88 ASP A N 1
ATOM 695 C CA . ASP A 1 88 ? -10.277 14.204 14.526 1.00 83.81 88 ASP A CA 1
ATOM 696 C C . ASP A 1 88 ? -9.775 15.052 13.341 1.00 83.81 88 ASP A C 1
ATOM 698 O O . ASP A 1 88 ? -9.014 16.003 13.497 1.00 83.81 88 ASP A O 1
ATOM 702 N N . GLY A 1 89 ? -10.151 14.669 12.116 1.00 77.69 89 GLY A N 1
ATOM 703 C CA . GLY A 1 89 ? -9.755 15.384 10.893 1.00 77.69 89 GLY A CA 1
ATOM 704 C C . GLY A 1 89 ? -8.297 15.175 10.462 1.00 77.69 89 GLY A C 1
ATOM 705 O O . GLY A 1 89 ? -7.876 15.714 9.441 1.00 77.69 89 GLY A O 1
ATOM 706 N N . THR A 1 90 ? -7.532 14.360 11.191 1.00 80.50 90 THR A N 1
ATOM 707 C CA . THR A 1 90 ? -6.155 13.967 10.857 1.00 80.50 90 THR A CA 1
ATOM 708 C C . THR A 1 90 ? -6.029 12.442 10.755 1.00 80.50 90 THR A C 1
ATOM 710 O O . THR A 1 90 ? -7.014 11.717 10.890 1.00 80.50 90 THR A O 1
ATOM 713 N N . SER A 1 91 ? -4.831 11.925 10.465 1.00 84.25 91 SER A N 1
ATOM 714 C CA . SER A 1 91 ? -4.552 10.482 10.483 1.00 84.25 91 SER A CA 1
ATOM 715 C C . SER A 1 91 ? -3.552 10.137 11.582 1.00 84.25 91 SER A C 1
ATOM 717 O O . SER A 1 91 ? -2.488 10.749 11.664 1.00 84.25 91 SER A O 1
ATOM 719 N N . ARG A 1 92 ? -3.863 9.117 12.388 1.00 88.50 92 ARG A N 1
ATOM 720 C CA . ARG A 1 92 ? -2.906 8.437 13.272 1.00 88.50 92 ARG A CA 1
ATOM 721 C C . ARG A 1 92 ? -2.398 7.179 12.586 1.00 88.50 92 ARG A C 1
ATOM 723 O O . ARG A 1 92 ? -3.187 6.437 12.013 1.00 88.50 92 ARG A O 1
ATOM 730 N N . TYR A 1 93 ? -1.097 6.935 12.653 1.00 90.56 93 TYR A N 1
ATOM 731 C CA . TYR A 1 93 ? -0.474 5.776 12.020 1.00 90.56 93 TYR A CA 1
ATOM 732 C C . TYR A 1 93 ? -0.211 4.702 13.068 1.00 90.56 93 TYR A C 1
ATOM 734 O O . TYR A 1 93 ? 0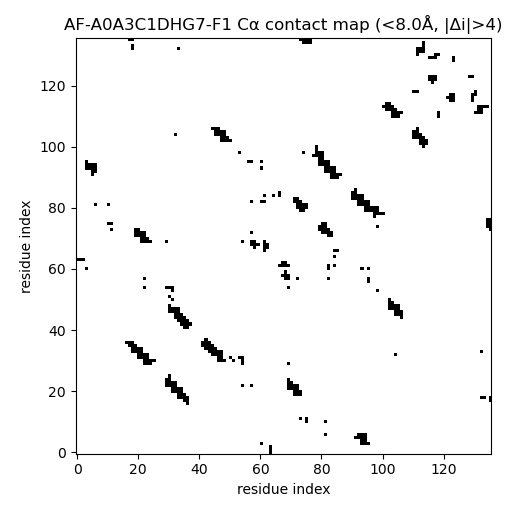.395 4.973 14.105 1.00 90.56 93 TYR A O 1
ATOM 742 N N . PHE A 1 94 ? -0.668 3.487 12.794 1.00 92.69 94 PHE A N 1
ATOM 743 C CA . PHE A 1 94 ? -0.504 2.330 13.665 1.00 92.69 94 PHE A CA 1
ATOM 744 C C . PHE A 1 94 ? 0.462 1.335 13.042 1.00 92.69 94 PHE A C 1
ATOM 746 O O . PHE A 1 94 ? 0.457 1.131 11.827 1.00 92.69 94 PHE A O 1
ATOM 753 N N . TYR A 1 95 ? 1.294 0.724 13.878 1.00 93.06 95 TYR A N 1
ATOM 754 C CA . TYR A 1 95 ? 2.261 -0.273 13.448 1.00 93.06 95 TYR A CA 1
ATOM 755 C C . TYR A 1 95 ? 1.602 -1.653 13.332 1.00 93.06 95 TYR A C 1
ATOM 757 O O . TYR A 1 95 ? 1.053 -2.176 14.302 1.00 93.06 95 TYR A O 1
ATOM 765 N N . GLY A 1 96 ? 1.684 -2.245 12.141 1.00 91.62 96 GLY A N 1
ATOM 766 C CA . GLY A 1 96 ? 1.179 -3.583 11.820 1.00 91.62 96 GLY A CA 1
ATOM 767 C C . GLY A 1 96 ? 2.249 -4.670 11.787 1.00 91.62 96 GLY A C 1
ATOM 768 O O . GLY A 1 96 ? 2.019 -5.743 11.233 1.00 91.62 96 GLY A O 1
ATOM 769 N N . GLY A 1 97 ? 3.421 -4.413 12.366 1.00 90.75 97 GLY A N 1
ATOM 770 C CA . GLY A 1 97 ? 4.530 -5.360 12.355 1.00 90.75 97 GLY A CA 1
ATOM 771 C C . GLY A 1 97 ? 5.452 -5.193 11.148 1.00 90.75 97 GLY A C 1
ATOM 772 O O . GLY A 1 97 ? 5.262 -4.323 10.295 1.00 90.75 97 GLY A O 1
ATOM 773 N N . ARG A 1 98 ? 6.472 -6.050 11.093 1.00 89.00 98 ARG A N 1
ATOM 774 C CA . ARG A 1 98 ? 7.379 -6.147 9.952 1.00 89.00 98 ARG A CA 1
ATOM 775 C C . ARG A 1 98 ? 6.787 -7.092 8.909 1.00 89.00 98 ARG A C 1
ATOM 777 O O . ARG A 1 98 ? 6.195 -8.110 9.276 1.00 89.00 98 ARG A O 1
ATOM 784 N N . VAL A 1 99 ? 6.936 -6.742 7.640 1.00 84.88 99 VAL A N 1
ATOM 785 C CA . VAL A 1 99 ? 6.409 -7.473 6.480 1.00 84.88 99 VAL A CA 1
ATOM 786 C C . VAL A 1 99 ? 7.467 -7.490 5.386 1.00 84.88 99 VAL A C 1
ATOM 788 O O . VAL A 1 99 ? 8.161 -6.500 5.221 1.00 84.88 99 VAL A O 1
ATOM 791 N N . ASN A 1 100 ? 7.627 -8.580 4.644 1.00 76.25 100 ASN A N 1
ATOM 792 C CA . ASN A 1 100 ? 8.565 -8.613 3.520 1.00 76.25 100 ASN A CA 1
ATOM 793 C C . ASN A 1 100 ? 7.779 -8.755 2.217 1.00 76.25 100 ASN A C 1
ATOM 795 O O . ASN A 1 100 ? 7.613 -9.877 1.750 1.00 76.25 100 ASN A O 1
ATOM 799 N N . PRO A 1 101 ? 7.234 -7.653 1.683 1.00 67.25 101 PRO A N 1
ATOM 800 C CA . PRO A 1 101 ? 6.320 -7.732 0.561 1.00 67.25 101 PRO A CA 1
ATOM 801 C C . PRO A 1 101 ? 7.084 -8.007 -0.737 1.00 67.25 101 PRO A C 1
ATOM 803 O O . PRO A 1 101 ? 7.466 -7.082 -1.458 1.00 67.25 101 PRO A O 1
ATOM 806 N N . ASP A 1 102 ? 7.252 -9.280 -1.076 1.00 75.38 102 ASP A N 1
ATOM 807 C CA . ASP A 1 102 ? 7.607 -9.714 -2.430 1.00 75.38 102 ASP A CA 1
ATOM 808 C C . ASP A 1 102 ? 6.332 -9.819 -3.279 1.00 75.38 102 ASP A C 1
ATOM 810 O O . ASP A 1 102 ? 6.018 -10.853 -3.871 1.00 75.38 102 ASP A O 1
ATOM 814 N N . PHE A 1 103 ? 5.560 -8.732 -3.305 1.00 76.62 103 PHE A N 1
ATOM 815 C CA . PHE A 1 103 ? 4.280 -8.702 -3.983 1.00 76.62 103 PHE A CA 1
ATOM 816 C C . PHE A 1 103 ? 4.439 -8.970 -5.470 1.00 76.62 103 PHE A C 1
ATOM 818 O O . PHE A 1 103 ? 5.300 -8.390 -6.138 1.00 76.62 103 PHE A O 1
ATOM 825 N N . THR A 1 104 ? 3.529 -9.787 -5.989 1.00 78.12 104 THR A N 1
ATOM 826 C CA . THR A 1 104 ? 3.342 -9.972 -7.422 1.00 78.12 104 THR A CA 1
ATOM 827 C C . THR A 1 104 ? 1.957 -9.474 -7.800 1.00 78.12 104 THR A C 1
ATOM 829 O O . THR A 1 104 ? 0.958 -9.861 -7.198 1.00 78.12 104 THR A O 1
ATOM 832 N N . PHE A 1 105 ? 1.902 -8.601 -8.797 1.00 77.00 105 PHE A N 1
ATOM 833 C CA . PHE A 1 105 ? 0.682 -7.961 -9.257 1.00 77.00 105 PHE A CA 1
ATOM 834 C C . PHE A 1 105 ? 0.441 -8.253 -10.725 1.00 77.00 105 PHE A C 1
ATOM 836 O O . PHE A 1 105 ? 1.355 -8.120 -11.533 1.00 77.00 105 PHE A O 1
ATOM 843 N N . GLU A 1 106 ? -0.797 -8.555 -11.090 1.00 76.00 106 GLU A N 1
ATOM 844 C CA . GLU A 1 106 ? -1.198 -8.529 -12.496 1.00 76.00 106 GLU A CA 1
ATOM 845 C C . GLU A 1 106 ? -1.480 -7.083 -12.942 1.00 76.00 106 GLU A C 1
ATOM 847 O O . GLU A 1 106 ? -2.127 -6.313 -12.225 1.00 76.00 106 GLU A O 1
ATOM 852 N N . PHE A 1 107 ? -0.931 -6.707 -14.098 1.00 72.75 107 PHE A N 1
ATOM 853 C CA . PHE A 1 107 ? -1.098 -5.409 -14.744 1.00 72.75 107 PHE A CA 1
ATOM 854 C C . PHE A 1 107 ? -1.025 -5.564 -16.271 1.00 72.75 107 PHE A C 1
ATOM 856 O O . PHE A 1 107 ? 0.027 -5.903 -16.813 1.00 72.75 107 PHE A O 1
ATOM 863 N N . GLU A 1 108 ? -2.131 -5.288 -16.966 1.00 71.88 108 GLU A N 1
ATOM 864 C CA . GLU A 1 108 ? -2.244 -5.370 -18.435 1.00 71.88 108 GLU A CA 1
ATOM 865 C C . GLU A 1 108 ? -1.780 -6.722 -19.020 1.00 71.88 108 GLU A C 1
ATOM 867 O O . GLU A 1 108 ? -1.166 -6.789 -20.086 1.00 71.88 108 GLU A O 1
ATOM 872 N N . GLY A 1 109 ? -2.049 -7.825 -18.316 1.00 71.50 109 GLY A N 1
ATOM 873 C CA . GLY A 1 109 ? -1.623 -9.167 -18.716 1.00 71.50 109 GLY A CA 1
ATOM 874 C C . GLY A 1 109 ? -0.148 -9.476 -18.439 1.00 71.50 109 GLY A C 1
ATOM 875 O O . GLY A 1 109 ? 0.320 -10.556 -18.801 1.00 71.50 109 GLY A O 1
ATOM 876 N N . ALA A 1 110 ? 0.586 -8.571 -17.787 1.00 73.44 110 ALA A N 1
ATOM 877 C CA . ALA A 1 110 ? 1.942 -8.795 -17.302 1.00 73.44 110 ALA A CA 1
ATOM 878 C C . ALA A 1 110 ? 1.971 -8.908 -15.771 1.00 73.44 110 ALA A C 1
ATOM 880 O O . ALA A 1 110 ? 1.244 -8.213 -15.065 1.00 73.44 110 ALA A O 1
ATOM 881 N N . LEU A 1 111 ? 2.855 -9.760 -15.247 1.00 75.44 111 LEU A N 1
ATOM 882 C CA . LEU A 1 111 ? 3.135 -9.807 -13.814 1.00 75.44 111 LEU A CA 1
ATOM 883 C C . LEU A 1 111 ? 4.231 -8.792 -13.474 1.00 75.44 111 LEU A C 1
ATOM 885 O O . LEU A 1 111 ? 5.340 -8.853 -14.005 1.00 75.44 111 LEU A O 1
ATOM 889 N N . LEU A 1 112 ? 3.911 -7.856 -12.589 1.00 75.88 112 LEU A N 1
ATOM 890 C CA . LEU A 1 112 ? 4.837 -6.903 -11.991 1.00 75.88 112 LEU A CA 1
ATOM 891 C C . LEU A 1 112 ? 5.197 -7.351 -10.578 1.00 75.88 112 LEU A C 1
ATOM 893 O O . LEU A 1 112 ? 4.413 -8.017 -9.909 1.00 75.88 112 LEU A O 1
ATOM 897 N N . THR A 1 113 ? 6.371 -6.952 -10.104 1.00 76.06 113 THR A N 1
ATOM 898 C CA . THR A 1 113 ? 6.881 -7.350 -8.789 1.00 76.06 113 THR A CA 1
ATOM 899 C C . THR A 1 113 ? 7.553 -6.178 -8.088 1.00 76.06 113 THR A C 1
ATOM 901 O O . THR A 1 113 ? 8.111 -5.292 -8.736 1.00 76.06 113 THR A O 1
ATOM 904 N N . THR A 1 114 ? 7.495 -6.170 -6.757 1.00 74.19 114 THR A N 1
ATOM 905 C CA . THR A 1 114 ? 8.240 -5.235 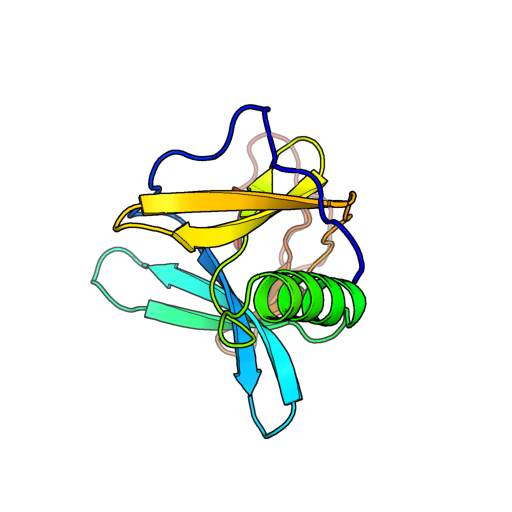-5.891 1.00 74.19 114 THR A CA 1
ATOM 906 C C . THR A 1 114 ? 9.689 -5.657 -5.662 1.00 74.19 114 THR A C 1
ATOM 908 O O . THR A 1 114 ? 10.449 -4.928 -5.027 1.00 74.19 114 THR A O 1
ATOM 911 N N . ARG A 1 115 ? 10.097 -6.814 -6.192 1.00 76.44 115 ARG A N 1
ATOM 912 C CA . ARG A 1 115 ? 11.495 -7.262 -6.214 1.00 76.44 115 ARG A CA 1
ATOM 913 C C . ARG A 1 115 ? 12.294 -6.567 -7.324 1.00 76.44 115 ARG A C 1
ATOM 915 O O . ARG A 1 115 ? 11.733 -6.339 -8.396 1.00 76.44 115 ARG A O 1
ATOM 922 N N . PRO A 1 116 ? 13.605 -6.326 -7.123 1.00 75.56 116 PRO A N 1
ATOM 923 C CA . PRO A 1 116 ? 14.501 -5.780 -8.141 1.00 75.56 116 PRO A CA 1
ATOM 924 C C . PRO A 1 116 ? 14.827 -6.843 -9.202 1.00 75.56 116 PRO A C 1
ATOM 926 O O . PRO A 1 116 ? 15.956 -7.316 -9.294 1.00 75.56 116 PRO A O 1
ATOM 929 N N . VAL A 1 117 ? 13.828 -7.263 -9.975 1.00 80.06 117 VAL A N 1
ATOM 930 C CA . VAL A 1 117 ? 13.968 -8.233 -11.066 1.00 80.06 117 VAL A CA 1
ATOM 931 C C . VAL A 1 117 ? 13.322 -7.695 -12.344 1.00 80.06 117 VAL A C 1
ATOM 933 O O . VAL A 1 117 ? 12.348 -6.943 -12.294 1.00 80.06 117 VAL A O 1
ATOM 936 N N . GLY A 1 118 ? 13.881 -8.060 -13.494 1.00 75.75 118 GLY A N 1
ATOM 937 C CA . GLY A 1 118 ? 13.336 -7.774 -14.813 1.00 75.75 118 GLY A CA 1
ATOM 938 C C . GLY A 1 118 ? 12.094 -8.611 -15.131 1.00 75.75 118 GLY A C 1
ATOM 939 O O . GLY A 1 118 ? 11.691 -9.498 -14.376 1.00 75.75 118 GLY A O 1
ATOM 940 N N . ARG A 1 119 ? 11.482 -8.348 -16.294 1.00 73.19 119 ARG A N 1
ATOM 941 C CA . ARG A 1 119 ? 10.307 -9.101 -16.789 1.00 73.19 119 ARG A CA 1
ATOM 942 C C . ARG A 1 119 ? 10.608 -10.572 -17.092 1.00 73.19 119 ARG A C 1
ATOM 944 O O . ARG A 1 119 ? 9.694 -11.385 -17.140 1.00 73.19 119 ARG A O 1
ATOM 951 N N . ASP A 1 120 ? 11.874 -10.897 -17.308 1.00 78.31 120 ASP A N 1
ATOM 952 C CA . ASP A 1 120 ? 12.400 -12.253 -17.472 1.00 78.31 120 ASP A CA 1
ATOM 953 C C . ASP A 1 120 ? 12.663 -12.962 -16.128 1.00 78.31 120 ASP A C 1
ATOM 955 O O . ASP A 1 120 ? 13.101 -14.113 -16.107 1.00 78.31 120 ASP A O 1
ATOM 959 N N . GLY A 1 121 ? 12.403 -12.281 -15.006 1.00 77.50 121 GLY A N 1
ATOM 960 C CA . GLY A 1 121 ? 12.652 -12.771 -13.655 1.00 77.50 121 GLY A CA 1
ATOM 961 C C . GLY A 1 121 ? 14.113 -12.686 -13.212 1.00 77.50 121 GLY A C 1
ATOM 962 O O . GLY A 1 121 ? 14.422 -13.143 -12.111 1.00 77.50 121 GLY A O 1
ATOM 963 N N . GLN A 1 122 ? 15.012 -12.115 -14.021 1.00 83.56 122 GLN A N 1
ATOM 964 C CA . GLN A 1 122 ? 16.422 -11.972 -13.659 1.00 83.56 122 GLN A CA 1
ATOM 965 C C . GLN A 1 122 ? 16.645 -10.760 -12.746 1.00 83.56 122 GLN A C 1
ATOM 967 O O . GLN A 1 122 ? 15.977 -9.745 -12.921 1.00 83.56 122 GLN A O 1
ATOM 972 N N . PRO A 1 123 ? 17.574 -10.817 -11.776 1.00 85.69 123 PRO A 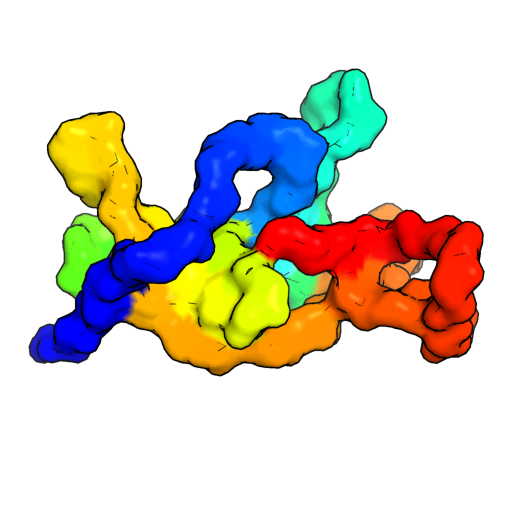N 1
ATOM 973 C CA . PRO A 1 123 ? 17.907 -9.668 -10.935 1.00 85.69 123 PRO A CA 1
ATOM 974 C C . PRO A 1 123 ? 18.365 -8.447 -11.746 1.00 85.69 123 PRO A C 1
ATOM 976 O O . PRO A 1 123 ? 19.183 -8.576 -12.653 1.00 85.69 123 PRO A O 1
ATOM 979 N N . LEU A 1 124 ? 17.871 -7.263 -11.381 1.00 80.44 124 LEU A N 1
ATOM 980 C CA . LEU A 1 124 ? 18.315 -5.982 -11.933 1.00 80.44 124 LEU A CA 1
ATOM 981 C C . LEU A 1 124 ? 19.651 -5.567 -11.303 1.00 80.44 124 LEU A C 1
ATOM 983 O O . LEU A 1 124 ? 19.835 -5.668 -10.085 1.00 80.44 124 LEU A O 1
ATOM 987 N N . ALA A 1 125 ? 20.567 -5.047 -12.115 1.00 82.81 125 ALA A N 1
ATOM 988 C CA . ALA A 1 125 ? 21.799 -4.419 -11.658 1.00 82.81 125 ALA A CA 1
ATOM 989 C C . ALA A 1 125 ? 21.578 -2.931 -11.308 1.00 82.81 125 ALA A C 1
ATOM 991 O O . ALA A 1 125 ? 20.642 -2.293 -11.801 1.00 82.81 125 ALA A O 1
ATOM 992 N N . PRO A 1 126 ? 22.444 -2.323 -10.473 1.00 80.75 126 PRO A N 1
ATOM 993 C CA . PRO A 1 126 ? 22.407 -0.884 -10.237 1.00 80.75 126 PRO A CA 1
ATOM 994 C C . PRO A 1 126 ? 22.516 -0.092 -11.549 1.00 80.75 126 PRO A C 1
ATOM 996 O O . PRO A 1 126 ? 23.523 -0.174 -12.246 1.00 80.75 126 PRO A O 1
ATOM 999 N N . GLY A 1 127 ? 21.484 0.697 -11.855 1.00 77.62 127 GLY A N 1
ATOM 1000 C CA . GLY A 1 127 ? 21.382 1.477 -13.094 1.00 77.62 127 GLY A CA 1
ATOM 1001 C C . GLY A 1 127 ? 20.396 0.909 -14.117 1.00 77.62 127 GLY A C 1
ATOM 1002 O O . GLY A 1 127 ? 20.002 1.641 -15.025 1.00 77.62 127 GLY A O 1
ATOM 1003 N N . ASP A 1 128 ? 19.938 -0.332 -13.942 1.00 78.81 128 ASP A N 1
ATOM 1004 C CA . ASP A 1 128 ? 18.936 -0.926 -14.823 1.00 78.81 128 ASP A CA 1
ATOM 1005 C C . ASP A 1 128 ? 17.547 -0.293 -14.624 1.00 78.81 128 ASP A C 1
ATOM 1007 O O . ASP A 1 128 ? 17.181 0.119 -13.513 1.00 78.81 128 ASP A O 1
ATOM 1011 N N . PRO A 1 129 ? 16.728 -0.217 -15.689 1.00 71.38 129 PRO A N 1
ATOM 1012 C CA . PRO A 1 129 ? 15.370 0.292 -15.585 1.00 71.38 129 PRO A CA 1
ATOM 1013 C C . PRO A 1 129 ? 14.482 -0.668 -14.782 1.00 71.38 129 PRO A C 1
ATOM 1015 O O . PRO A 1 129 ? 14.203 -1.789 -15.201 1.00 71.38 129 PRO A O 1
ATOM 1018 N N . TRP A 1 130 ? 13.961 -0.193 -13.649 1.00 72.50 130 TRP A N 1
ATOM 1019 C CA . TRP A 1 130 ? 12.920 -0.895 -12.895 1.00 72.50 130 TRP A CA 1
ATOM 1020 C C . TRP A 1 130 ? 11.541 -0.619 -13.499 1.00 72.50 130 TRP A C 1
ATOM 1022 O O . TRP A 1 130 ? 11.071 0.524 -13.486 1.00 72.50 130 TRP A O 1
ATOM 1032 N N . ILE A 1 131 ? 10.859 -1.673 -13.952 1.00 68.88 131 ILE A N 1
ATOM 1033 C CA . ILE A 1 131 ? 9.503 -1.611 -14.514 1.00 68.88 131 ILE A CA 1
ATOM 1034 C C . ILE A 1 131 ? 8.532 -2.301 -13.547 1.00 68.88 131 ILE A C 1
ATOM 1036 O O . ILE A 1 131 ? 8.431 -3.523 -13.538 1.00 68.88 131 ILE A O 1
ATOM 1040 N N . GLY A 1 132 ? 7.827 -1.522 -12.722 1.00 64.31 132 GLY A N 1
ATOM 1041 C CA . GLY A 1 132 ? 6.879 -2.050 -11.735 1.00 64.31 132 GLY A CA 1
ATOM 1042 C C . GLY A 1 132 ? 6.664 -1.132 -10.526 1.00 64.31 132 GLY A C 1
ATOM 1043 O O . GLY A 1 132 ? 7.234 -0.034 -10.487 1.00 64.31 132 GLY A O 1
ATOM 1044 N N . PRO A 1 133 ? 5.862 -1.562 -9.532 1.00 60.16 133 PRO A N 1
ATOM 1045 C CA . PRO A 1 133 ? 5.765 -0.868 -8.256 1.00 60.16 133 PRO A CA 1
ATOM 1046 C C . PRO A 1 133 ? 7.130 -0.750 -7.618 1.00 60.16 133 PRO A C 1
ATOM 1048 O O . PRO A 1 133 ? 7.812 -1.744 -7.375 1.00 60.16 133 PRO A O 1
ATOM 1051 N N . ARG A 1 134 ? 7.493 0.484 -7.293 1.00 60.50 134 ARG A N 1
ATOM 1052 C CA . ARG A 1 134 ? 8.603 0.731 -6.390 1.00 60.50 134 ARG A CA 1
ATOM 1053 C C . ARG A 1 134 ? 8.074 0.576 -4.964 1.00 60.50 134 ARG A C 1
ATOM 1055 O O . ARG A 1 134 ? 7.020 1.147 -4.664 1.00 60.50 134 ARG A O 1
ATOM 1062 N N . PRO A 1 135 ? 8.765 -0.166 -4.086 1.00 51.50 135 PRO A N 1
ATOM 1063 C CA . PRO A 1 135 ? 8.619 0.043 -2.652 1.00 51.50 135 PRO A CA 1
ATOM 1064 C C . PRO A 1 135 ? 8.801 1.547 -2.389 1.00 51.50 135 PRO A C 1
ATOM 1066 O O . PRO A 1 135 ? 9.750 2.143 -2.905 1.00 51.50 135 PRO A O 1
ATOM 1069 N N . GLY A 1 136 ? 7.835 2.170 -1.719 1.00 45.28 136 GLY A N 1
ATOM 1070 C CA . GLY A 1 136 ? 7.769 3.619 -1.511 1.00 45.28 136 GLY A CA 1
ATOM 1071 C C . GLY A 1 136 ? 7.850 3.969 -0.043 1.00 45.28 136 GLY A C 1
ATOM 1072 O O . GLY A 1 136 ? 7.215 3.237 0.742 1.00 45.28 136 GLY A O 1
#

Mean predicted aligned error: 8.06 Å

Radius of gyration: 15.33 Å; Cα contacts (8 Å, |Δi|>4): 251; chains: 1; bounding box: 38×30×41 Å

Nearest PDB structures (foldseek):
  4dxk-assembly1_A  TM=4.598E-01  e=4.278E+00  Agrobacterium fabrum str. C58
  4dx3-assembly1_A  TM=4.563E-01  e=4.525E+00  Agrobacterium fabrum str. C58
  3eqp-assembly1_B  TM=2.304E-01  e=2.442E+00  Homo sapiens
  4l4h-assembly1_A  TM=2.340E-01  e=1.178E+00  Mus musculus
  4l4i-assembly1_A  TM=2.045E-01  e=3.056E+00  Mus musculus

Sequence (136 aa):
MTEHPLYRGLWPQNVSKLAKYGVRMVNGEWKVTVHYDLGEGLMYLAVESSETDIVDRVNQIKQACGGQSGGVFYINEYHHLMVPVAHDGTSRYFYGGRVNPDFTFEFEGALLTTRPVGRDGQPLAPGDPWIGPRPG

Solvent-accessible surface area (backbone atoms only — not comparable to full-atom values): 8318 Å² total; per-residue (Å²): 131,83,83,67,53,72,55,81,73,94,71,89,74,83,67,87,82,53,69,41,42,27,32,42,79,53,99,91,39,77,32,47,30,37,39,36,65,78,83,78,77,54,71,45,79,26,44,48,80,84,71,69,66,64,44,52,43,49,27,50,53,26,46,69,72,76,43,67,68,48,49,60,43,45,45,46,98,84,27,40,31,34,39,63,39,82,50,96,94,43,70,49,42,28,44,61,49,76,53,83,75,74,47,46,24,49,50,97,92,38,79,32,36,47,52,72,40,47,94,87,67,46,76,56,59,98,87,56,88,83,75,55,61,70,84,94

Foldseek 3Di:
DDDFDFDDDDDDDCPVQAKWWKWDQDPNDTWIWIWHDPPPRDTDIWTFDDDCLLQCLQQVVQVVVVHHRMDTWAADPQQWIWHWYDDPNGTTITTSDHDDPQTWTDDPNAIATCACADSVRHHDDVPDDHDHHHRD